Protein AF-A0A6F8ZST7-F1 (afdb_monomer_lite)

Radius of gyration: 27.96 Å; chains: 1; bounding box: 60×57×72 Å

Foldseek 3Di:
DPDPQDPVNVVVVVVVVVPDDDCPDDPPPDDDDDDDDDDDDPDPPPPVVVVVCDPVNVVVVVVVLLVVLVVVLVVLVVVLVCLQPDDQDDDDDPPPVLVVSLVVVVVVCPPPVNVPPDDDPVSVVSNVSSVVSVVSNVVSVVVCVSHVVNVVVD

Secondary structure (DSSP, 8-state):
------HHHHHHHHHHHHSS--------S---------------S-TTTTTS--HHHHHHHHHHHHHHHHHHHHHHHHHHHHHHH--S------HHHHHHHHHHHHHHHTSTTGGGS---HHHHHHHHHHHHHHHHHHHHHHH-HHHHHHHHT-

Structure (mmCIF, N/CA/C/O backbone):
data_AF-A0A6F8ZST7-F1
#
_entry.id   AF-A0A6F8ZST7-F1
#
loop_
_atom_site.group_PDB
_atom_site.id
_atom_site.type_symbol
_atom_site.label_atom_id
_atom_site.label_alt_id
_atom_site.label_comp_id
_atom_site.label_asym_id
_atom_site.label_entity_id
_atom_site.label_seq_id
_atom_site.pdbx_PDB_ins_code
_atom_site.Cartn_x
_atom_site.Cartn_y
_atom_site.Cartn_z
_atom_site.occupancy
_atom_site.B_iso_or_equiv
_atom_site.auth_seq_id
_atom_site.auth_comp_id
_atom_site.auth_asym_id
_atom_site.auth_atom_id
_atom_site.pdbx_PDB_model_num
ATOM 1 N N . MET A 1 1 ? -27.541 38.968 4.667 1.00 41.97 1 MET A N 1
ATOM 2 C CA . MET A 1 1 ? -27.266 37.843 3.751 1.00 41.97 1 MET A CA 1
ATOM 3 C C . MET A 1 1 ? -27.734 36.592 4.463 1.00 41.97 1 MET A C 1
ATOM 5 O O . MET A 1 1 ? -27.126 36.232 5.459 1.00 41.97 1 MET A O 1
ATOM 9 N N . ALA A 1 2 ? -28.878 36.036 4.065 1.00 50.31 2 ALA A N 1
ATOM 10 C CA . ALA A 1 2 ? -29.368 34.794 4.652 1.00 50.31 2 ALA A CA 1
ATOM 11 C C . ALA A 1 2 ? -28.486 33.657 4.125 1.00 50.31 2 ALA A C 1
ATOM 13 O O . ALA A 1 2 ? -28.454 33.419 2.920 1.00 50.31 2 ALA A O 1
ATOM 14 N N . SER A 1 3 ? -27.713 33.030 5.008 1.00 64.56 3 SER A N 1
ATOM 15 C CA . SER A 1 3 ? -26.984 31.799 4.713 1.00 64.56 3 SER A CA 1
ATOM 16 C C . SER A 1 3 ? -28.004 30.741 4.293 1.00 64.56 3 SER A C 1
ATOM 18 O O . SER A 1 3 ? -28.847 30.344 5.097 1.00 64.56 3 SER A O 1
ATOM 20 N N . THR A 1 4 ? -27.986 30.344 3.024 1.00 73.88 4 THR A N 1
ATOM 21 C CA . THR A 1 4 ? -28.829 29.262 2.510 1.00 73.88 4 THR A CA 1
ATOM 22 C C . THR A 1 4 ? -28.370 27.965 3.166 1.00 73.88 4 THR A C 1
ATOM 24 O O . THR A 1 4 ? -27.303 27.457 2.832 1.00 73.88 4 THR A O 1
ATOM 27 N N . VAL A 1 5 ? -29.135 27.479 4.140 1.00 80.75 5 VAL A N 1
ATOM 28 C CA . VAL A 1 5 ? -28.888 26.188 4.792 1.00 80.75 5 VAL A CA 1
ATOM 29 C C . VAL A 1 5 ? -29.143 25.084 3.767 1.00 80.75 5 VAL A C 1
ATOM 31 O O . VAL A 1 5 ? -30.162 25.120 3.072 1.00 80.75 5 VAL A O 1
ATOM 34 N N . THR A 1 6 ? -28.201 24.150 3.630 1.00 91.12 6 THR A N 1
ATOM 35 C CA . THR A 1 6 ? -28.343 23.013 2.712 1.00 91.12 6 THR A CA 1
ATOM 36 C C . THR A 1 6 ? -29.306 21.975 3.291 1.00 91.12 6 THR A C 1
ATOM 38 O O . THR A 1 6 ? -29.553 21.944 4.498 1.00 91.12 6 THR A O 1
ATOM 41 N N . LEU A 1 7 ? -29.897 21.137 2.435 1.00 91.38 7 LEU A N 1
ATOM 42 C CA . LEU A 1 7 ? -30.791 20.074 2.899 1.00 91.38 7 LEU A CA 1
ATOM 43 C C . LEU A 1 7 ? -30.024 19.055 3.757 1.00 91.38 7 LEU A C 1
ATOM 45 O O . LEU A 1 7 ? -30.550 18.617 4.776 1.00 91.38 7 LEU A O 1
ATOM 49 N N . GLU A 1 8 ? -28.778 18.740 3.394 1.00 91.38 8 GLU A N 1
ATOM 50 C CA . GLU A 1 8 ? -27.886 17.895 4.191 1.00 91.38 8 GLU A CA 1
ATOM 51 C C . GLU A 1 8 ? -27.622 18.469 5.589 1.00 91.38 8 GLU A C 1
ATOM 53 O O . GLU A 1 8 ? -27.700 17.728 6.566 1.00 91.38 8 GLU A O 1
ATOM 58 N N . ASP A 1 9 ? -27.379 19.779 5.715 1.00 91.69 9 ASP A N 1
ATOM 59 C CA . ASP A 1 9 ? -27.186 20.412 7.030 1.00 91.69 9 ASP A CA 1
ATOM 60 C C . ASP A 1 9 ? -28.455 20.327 7.888 1.00 91.69 9 ASP A C 1
ATOM 62 O O . ASP A 1 9 ? -28.394 20.101 9.097 1.00 91.69 9 ASP A O 1
ATOM 66 N N . ALA A 1 10 ? -29.625 20.508 7.268 1.00 92.12 10 ALA A N 1
ATOM 67 C CA . ALA A 1 10 ? -30.903 20.423 7.965 1.00 92.12 10 ALA A CA 1
ATOM 68 C C . ALA A 1 10 ? -31.203 18.997 8.454 1.00 92.12 10 ALA A C 1
ATOM 70 O O . ALA A 1 10 ? -31.707 18.842 9.564 1.00 92.12 10 ALA A O 1
ATOM 71 N N . LEU A 1 11 ? -30.876 17.978 7.654 1.00 92.69 11 LEU A N 1
ATOM 72 C CA . LEU A 1 11 ? -31.026 16.568 8.023 1.00 92.69 11 LEU A CA 1
ATOM 73 C C . LEU A 1 11 ? -30.027 16.160 9.113 1.00 92.69 11 LEU A C 1
ATOM 75 O O . LEU A 1 11 ? -30.441 15.589 10.114 1.00 92.69 11 LEU A O 1
ATOM 79 N N . SER A 1 12 ? -28.760 16.569 8.992 1.00 91.31 12 SER A N 1
ATOM 80 C CA . SER A 1 12 ? -27.724 16.330 10.008 1.00 91.31 12 SER A CA 1
ATOM 81 C C . SER A 1 12 ? -28.145 16.856 11.384 1.00 91.31 12 SER A C 1
ATOM 83 O O . SER A 1 12 ? -28.045 16.158 12.388 1.00 91.31 12 SER A O 1
ATOM 85 N N . ASN A 1 13 ? -28.726 18.060 11.440 1.00 89.62 13 ASN A N 1
ATOM 86 C CA . ASN A 1 13 ? -29.233 18.620 12.694 1.00 89.62 13 ASN A CA 1
ATOM 87 C C . ASN A 1 13 ? -30.362 17.787 13.330 1.00 89.62 13 ASN A C 1
ATOM 89 O O . ASN A 1 13 ? -30.510 17.820 14.550 1.00 89.62 13 ASN A O 1
ATOM 93 N N . VAL A 1 14 ? -31.175 17.090 12.530 1.00 92.06 14 VAL A N 1
ATOM 94 C CA . VAL A 1 14 ? -32.232 16.194 13.030 1.00 92.06 14 VAL A CA 1
ATOM 95 C C . VAL A 1 14 ? -31.625 14.885 13.531 1.00 92.06 14 VAL A C 1
ATOM 97 O O . VAL A 1 14 ? -31.994 14.444 14.617 1.00 92.06 14 VAL A O 1
ATOM 100 N N . ASP A 1 15 ? -30.647 14.330 12.815 1.00 91.12 15 ASP A N 1
ATOM 101 C CA . ASP A 1 15 ? -29.929 13.115 13.221 1.00 91.12 15 ASP A CA 1
ATOM 102 C C . ASP A 1 15 ? -29.212 13.311 14.574 1.00 91.12 15 ASP A C 1
ATOM 104 O O . ASP A 1 15 ? -29.258 12.444 15.447 1.00 91.12 15 ASP A O 1
ATOM 108 N N . LEU A 1 16 ? -28.648 14.503 14.819 1.00 88.94 16 LEU A N 1
ATOM 109 C CA . LEU A 1 16 ? -28.046 14.860 16.113 1.00 88.94 16 LEU A CA 1
ATOM 110 C C . LEU A 1 16 ? -29.027 14.765 17.296 1.00 88.94 16 LEU A C 1
ATOM 112 O O . LEU A 1 16 ? -28.602 14.534 18.429 1.00 88.94 16 LEU A O 1
ATOM 116 N N . LEU A 1 17 ? -30.323 14.996 17.064 1.00 86.75 17 LEU A N 1
ATOM 117 C CA . LEU A 1 17 ? -31.341 14.909 18.114 1.00 86.75 17 LEU A CA 1
ATOM 118 C C . LEU A 1 17 ? -31.727 13.457 18.415 1.00 86.75 17 LEU A C 1
ATOM 120 O O . LEU A 1 17 ? -32.126 13.170 19.541 1.00 86.75 17 LEU A O 1
ATOM 124 N N . GLU A 1 18 ? -31.600 12.554 17.441 1.00 86.31 18 GLU A N 1
ATOM 125 C CA . GLU A 1 18 ? -31.846 11.118 17.615 1.00 86.31 18 GLU A CA 1
ATOM 126 C C . GLU A 1 18 ? -30.719 10.437 18.407 1.00 86.31 18 GLU A C 1
ATOM 128 O O . GLU A 1 18 ? -30.981 9.566 19.236 1.00 86.31 18 GLU A O 1
ATOM 133 N N . GLU A 1 19 ? -29.470 10.875 18.226 1.00 84.75 19 GLU A N 1
ATOM 134 C CA . GLU A 1 19 ? -28.310 10.359 18.970 1.00 84.75 19 GLU A CA 1
ATOM 135 C C . GLU A 1 19 ? -28.219 10.870 20.417 1.00 84.75 19 GLU A C 1
ATOM 137 O O . GLU A 1 19 ? -27.362 10.425 21.188 1.00 84.75 19 GLU A O 1
ATOM 142 N N . LEU A 1 20 ? -29.076 11.819 20.804 1.00 82.88 20 LEU A N 1
ATOM 143 C CA . LEU A 1 20 ? -28.993 12.481 22.097 1.00 82.88 20 LEU A CA 1
ATOM 144 C C . LEU A 1 20 ? -29.448 11.510 23.203 1.00 82.88 20 LEU A C 1
ATOM 146 O O . LEU A 1 20 ? -30.621 11.131 23.241 1.00 82.88 20 LEU A O 1
ATOM 150 N N . PRO A 1 21 ? -28.554 11.090 24.121 1.00 76.94 21 PRO A N 1
ATOM 151 C CA . PRO A 1 21 ? -28.914 10.127 25.149 1.00 76.94 21 PRO A CA 1
ATOM 152 C C . PRO A 1 21 ? -29.923 10.768 26.102 1.00 76.94 21 PRO A C 1
ATOM 154 O O . PRO A 1 21 ? -29.584 11.664 26.880 1.00 76.94 21 PRO A O 1
ATOM 157 N N . LEU A 1 22 ? -31.174 10.315 26.039 1.00 77.56 22 LEU A N 1
ATOM 158 C CA . LEU A 1 22 ? -32.196 10.721 26.992 1.00 77.56 22 LEU A CA 1
ATOM 159 C C . LEU A 1 22 ? -31.854 10.114 28.366 1.00 77.56 22 LEU A C 1
ATOM 161 O O . LEU A 1 22 ? -31.511 8.929 28.449 1.00 77.56 22 LEU A O 1
ATOM 165 N N . PRO A 1 23 ? -31.895 10.896 29.458 1.00 68.50 23 PRO A N 1
ATOM 166 C CA . PRO A 1 23 ? -31.646 10.399 30.806 1.00 68.50 23 PRO A CA 1
ATOM 167 C C . PRO A 1 23 ? -32.853 9.587 31.301 1.00 68.50 23 PRO A C 1
ATOM 169 O O . PRO A 1 23 ? -33.555 9.999 32.220 1.00 68.50 23 PRO A O 1
ATOM 172 N N . ASP A 1 24 ? -33.116 8.436 30.684 1.00 66.25 24 ASP A N 1
ATOM 173 C CA . ASP A 1 24 ? -34.391 7.744 30.887 1.00 66.25 24 ASP A CA 1
ATOM 174 C C . ASP A 1 24 ? -34.418 6.822 32.101 1.00 66.25 24 ASP A C 1
ATOM 176 O O . ASP A 1 24 ? -35.504 6.461 32.547 1.00 66.25 24 ASP A O 1
ATOM 180 N N . GLN A 1 25 ? -33.282 6.486 32.718 1.00 62.03 25 GLN A N 1
ATOM 181 C CA . GLN A 1 25 ? -33.271 5.792 34.008 1.00 62.03 25 GLN A CA 1
ATOM 182 C C . GLN A 1 25 ? -32.055 6.210 34.830 1.00 62.03 25 GLN A C 1
ATOM 184 O O . GLN A 1 25 ? -30.914 5.893 34.502 1.00 62.03 25 GLN A O 1
ATOM 189 N N . GLN A 1 26 ? -32.309 6.914 35.931 1.00 61.03 26 GLN A N 1
ATOM 190 C CA . GLN A 1 26 ? -31.327 7.110 36.989 1.00 61.03 26 GLN A CA 1
ATOM 191 C C . GLN A 1 26 ? -30.887 5.717 37.474 1.00 61.03 26 GLN A C 1
ATOM 193 O O . GLN A 1 26 ? -31.745 4.954 37.925 1.00 61.03 26 GLN A O 1
ATOM 198 N N . PRO A 1 27 ? -29.603 5.331 37.346 1.00 58.81 27 PRO A N 1
ATOM 199 C CA . PRO A 1 27 ? -29.179 4.000 37.746 1.00 58.81 27 PRO A CA 1
ATOM 200 C C . PRO A 1 27 ? -29.441 3.843 39.244 1.00 58.81 27 PRO A C 1
ATOM 202 O O . PRO A 1 27 ? -28.987 4.664 40.043 1.00 58.81 27 PRO A O 1
ATOM 205 N N . CYS A 1 28 ? -30.188 2.807 39.634 1.00 61.97 28 CYS A N 1
ATOM 206 C CA . CYS A 1 28 ? -30.236 2.385 41.028 1.00 61.97 28 CYS A CA 1
ATOM 207 C C . CYS A 1 28 ? -28.789 2.122 41.465 1.00 61.97 28 CYS A C 1
ATOM 209 O O . CYS A 1 28 ? -28.144 1.196 40.982 1.00 61.97 28 CYS A O 1
ATOM 211 N N . ILE A 1 29 ? -28.273 2.975 42.350 1.00 65.25 29 ILE A N 1
ATOM 212 C CA . ILE A 1 29 ? -26.869 2.998 42.798 1.00 65.25 29 ILE A CA 1
ATOM 213 C C . ILE A 1 29 ? -26.552 1.773 43.688 1.00 65.25 29 ILE A C 1
ATOM 215 O O . ILE A 1 29 ? -25.422 1.575 44.123 1.00 65.25 29 ILE A O 1
ATOM 219 N N . GLU A 1 30 ? -27.542 0.917 43.940 1.00 62.06 30 GLU A N 1
ATOM 220 C CA . GLU A 1 30 ? -27.420 -0.289 44.746 1.00 62.06 30 GLU A CA 1
ATOM 221 C C . GLU A 1 30 ? -27.436 -1.535 43.845 1.00 62.06 30 GLU A C 1
ATOM 223 O O . GLU A 1 30 ? -28.496 -1.931 43.352 1.00 62.06 30 GLU A O 1
ATOM 228 N N . PRO A 1 31 ? -26.280 -2.180 43.601 1.00 65.88 31 PRO A N 1
ATOM 229 C CA . PRO A 1 31 ? -26.267 -3.508 43.005 1.00 65.88 31 PRO A CA 1
ATOM 230 C C . PRO A 1 31 ? -26.870 -4.530 43.981 1.00 65.88 31 PRO A C 1
ATOM 232 O O . PRO A 1 31 ? -26.663 -4.439 45.194 1.00 65.88 31 PRO A O 1
ATOM 235 N N . LEU A 1 32 ? -27.570 -5.548 43.459 1.00 66.56 32 LEU A N 1
ATOM 236 C CA . LEU A 1 32 ? -27.924 -6.716 44.271 1.00 66.56 32 LEU A CA 1
ATOM 237 C C . LEU A 1 32 ? -26.637 -7.334 44.851 1.00 66.56 32 LEU A C 1
ATOM 239 O O . LEU A 1 32 ? -25.646 -7.451 44.121 1.00 66.56 32 LEU A O 1
ATOM 243 N N . PRO A 1 33 ? -26.632 -7.767 46.125 1.00 65.75 33 PRO A N 1
ATOM 244 C CA . PRO A 1 33 ? -25.471 -8.413 46.722 1.00 65.75 33 PRO A CA 1
ATOM 245 C C . PRO A 1 33 ? -25.130 -9.687 45.940 1.00 65.75 33 PRO A C 1
ATOM 247 O O . PRO A 1 33 ? -25.823 -10.698 46.032 1.00 65.75 33 PRO A O 1
ATOM 250 N N . SER A 1 34 ? -24.057 -9.623 45.152 1.00 73.00 34 SER A N 1
ATOM 251 C CA . SER A 1 34 ? -23.517 -10.753 44.402 1.00 73.00 34 SER A CA 1
ATOM 252 C C . SER A 1 34 ? -22.262 -11.266 45.093 1.00 73.00 34 SER A C 1
ATOM 254 O O . SER A 1 34 ? -21.356 -10.502 45.422 1.00 73.00 34 SER A O 1
ATOM 256 N N . SER A 1 35 ? -22.198 -12.579 45.295 1.00 78.31 35 SER A N 1
ATOM 257 C CA . SER A 1 35 ? -20.983 -13.258 45.738 1.00 78.31 35 SER A CA 1
ATOM 258 C C . SER A 1 35 ? -19.906 -13.113 44.659 1.00 78.31 35 SER A C 1
ATOM 260 O O . SER A 1 35 ? -20.118 -13.494 43.508 1.00 78.31 35 SER A O 1
ATOM 262 N N . LEU A 1 36 ? -18.760 -12.529 45.016 1.00 73.00 36 LEU A N 1
ATOM 263 C CA . LEU A 1 36 ? -17.619 -12.372 44.119 1.00 73.00 36 LEU A CA 1
ATOM 264 C C . LEU A 1 36 ? -16.683 -13.567 44.331 1.00 73.00 36 LEU A C 1
ATOM 266 O O . LEU A 1 36 ? -15.914 -13.615 45.291 1.00 73.00 36 LEU A O 1
ATOM 270 N N . MET A 1 37 ? -16.795 -14.570 43.461 1.00 78.12 37 MET A N 1
ATOM 271 C CA . MET A 1 37 ? -15.908 -15.733 43.469 1.00 78.12 37 MET A CA 1
ATOM 272 C C . MET A 1 37 ? -14.571 -15.333 42.839 1.00 78.12 37 MET A C 1
ATOM 274 O O . MET A 1 37 ? -14.465 -15.182 41.625 1.00 78.12 37 MET A O 1
ATOM 278 N N . TYR A 1 38 ? -13.545 -15.135 43.667 1.00 71.25 38 TYR A N 1
ATOM 279 C CA . TYR A 1 38 ? -12.184 -14.894 43.193 1.00 71.25 38 TYR A CA 1
ATOM 280 C C . TYR A 1 38 ? -11.509 -16.227 42.861 1.00 71.25 38 TYR A C 1
ATOM 282 O O . TYR A 1 38 ? -11.189 -17.006 43.760 1.00 71.25 38 TYR A O 1
ATOM 290 N N . GLN A 1 39 ? -11.275 -16.481 41.573 1.00 76.50 39 GLN A N 1
ATOM 291 C CA . GLN A 1 39 ? -10.461 -17.605 41.122 1.00 76.50 39 GLN A CA 1
ATOM 292 C C . GLN A 1 39 ? -9.181 -17.069 40.463 1.00 76.50 39 GLN A C 1
ATOM 294 O O . GLN A 1 39 ? -9.251 -16.504 39.371 1.00 76.50 39 GLN A O 1
ATOM 299 N N . PRO A 1 40 ? -8.008 -17.210 41.105 1.00 63.78 40 PRO A N 1
ATOM 300 C CA . PRO A 1 40 ? -6.752 -16.771 40.515 1.00 63.78 40 PRO A CA 1
ATOM 301 C C . PRO A 1 40 ? -6.369 -17.695 39.352 1.00 63.78 40 PRO A C 1
ATOM 303 O O . PRO A 1 40 ? -6.189 -18.900 39.532 1.00 63.78 40 PRO A O 1
ATOM 306 N N . ASN A 1 41 ? -6.239 -17.123 38.155 1.00 64.38 41 ASN A N 1
ATOM 307 C CA . ASN A 1 41 ? -5.658 -17.792 36.997 1.00 64.38 41 ASN A CA 1
ATOM 308 C C . ASN A 1 41 ? -4.160 -17.451 36.937 1.00 64.38 41 ASN A C 1
ATOM 310 O O . ASN A 1 41 ? -3.797 -16.300 36.716 1.00 64.38 41 ASN A O 1
ATOM 314 N N . PHE A 1 42 ? -3.295 -18.443 37.157 1.00 65.06 42 PHE A N 1
ATOM 315 C CA . PHE A 1 42 ? -1.832 -18.290 37.105 1.00 65.06 42 PHE A CA 1
ATOM 316 C C . PHE A 1 42 ? -1.242 -18.632 35.730 1.00 65.06 42 PHE A C 1
ATOM 318 O O . PHE A 1 42 ? -0.032 -18.819 35.601 1.00 65.06 42 PHE A O 1
ATOM 325 N N . ASN A 1 43 ? -2.083 -18.767 34.705 1.00 58.62 43 ASN A N 1
ATOM 326 C CA . ASN A 1 43 ? -1.626 -19.064 33.361 1.00 58.62 43 ASN A CA 1
ATOM 327 C C . ASN A 1 43 ? -0.857 -17.861 32.786 1.00 58.62 43 ASN A C 1
ATOM 329 O O . ASN A 1 43 ? -1.405 -16.778 32.610 1.00 58.62 43 ASN A O 1
ATOM 333 N N . THR A 1 44 ? 0.426 -18.058 32.494 1.00 59.22 44 THR A N 1
ATOM 334 C CA . THR A 1 44 ? 1.332 -17.052 31.919 1.00 59.22 44 THR A CA 1
ATOM 335 C C . THR A 1 44 ? 1.354 -17.090 30.391 1.00 59.22 44 THR A C 1
ATOM 337 O O . THR A 1 44 ? 2.304 -16.615 29.773 1.00 59.22 44 THR A O 1
ATOM 340 N N . ASN A 1 45 ? 0.331 -17.659 29.746 1.00 63.44 45 ASN A N 1
ATOM 341 C CA . ASN A 1 45 ? 0.284 -17.771 28.288 1.00 63.44 45 ASN A CA 1
ATOM 342 C C . ASN A 1 45 ? -0.038 -16.456 27.553 1.00 63.44 45 ASN A C 1
ATOM 344 O O . ASN A 1 45 ? -0.052 -16.467 26.323 1.00 63.44 45 ASN A O 1
ATOM 348 N N . PHE A 1 46 ? -0.251 -15.343 28.271 1.00 53.94 46 PHE A N 1
ATOM 349 C CA . PHE A 1 46 ? -0.513 -14.015 27.698 1.00 53.94 46 PHE A CA 1
ATOM 350 C C . PHE A 1 46 ? -1.602 -14.039 26.604 1.00 53.94 46 PHE A C 1
ATOM 352 O O . PHE A 1 46 ? -1.475 -13.378 25.569 1.00 53.94 46 PHE A O 1
ATOM 359 N N . GLU A 1 47 ? -2.680 -14.808 26.802 1.00 59.47 47 GLU A N 1
ATOM 360 C CA . GLU A 1 47 ? -3.842 -14.819 25.893 1.00 59.47 47 GLU A CA 1
ATOM 361 C C . GLU A 1 47 ? -4.455 -13.419 25.698 1.00 59.47 47 GLU A C 1
ATOM 363 O O . GLU A 1 47 ? -5.015 -13.112 24.645 1.00 59.47 47 GLU A O 1
ATOM 368 N N . ASP A 1 48 ? -4.270 -12.532 26.674 1.00 54.34 48 ASP A N 1
ATOM 369 C CA . ASP A 1 48 ? -4.705 -11.140 26.687 1.00 54.34 48 ASP A CA 1
ATOM 370 C C . ASP A 1 48 ? -3.652 -10.149 26.160 1.00 54.34 48 ASP A C 1
ATOM 372 O O . ASP A 1 48 ? -3.860 -8.938 26.251 1.00 54.34 48 ASP A O 1
ATOM 376 N N . ARG A 1 49 ? -2.550 -10.601 25.534 1.00 60.50 49 ARG A N 1
ATOM 377 C CA . ARG A 1 49 ? -1.521 -9.688 24.983 1.00 60.50 49 ARG A CA 1
ATOM 378 C C . ARG A 1 49 ? -2.110 -8.614 24.065 1.00 60.50 49 ARG A C 1
ATOM 380 O O . ARG A 1 49 ? -1.594 -7.504 23.992 1.00 60.50 49 ARG A O 1
ATOM 387 N N . ASN A 1 50 ? -3.198 -8.947 23.367 1.00 53.34 50 ASN A N 1
ATOM 388 C CA . ASN A 1 50 ? -3.891 -8.037 22.461 1.00 53.34 50 ASN A CA 1
ATOM 389 C C . ASN A 1 50 ? -4.650 -6.924 23.214 1.00 53.34 50 ASN A C 1
ATOM 391 O O . ASN A 1 50 ? -4.835 -5.849 22.649 1.00 53.34 50 ASN A O 1
ATOM 395 N N . ALA A 1 51 ? -5.034 -7.137 24.480 1.00 53.94 51 ALA A N 1
ATOM 396 C CA . ALA A 1 51 ? -5.614 -6.111 25.350 1.00 53.94 51 ALA A CA 1
ATOM 397 C C . ALA A 1 51 ? -4.561 -5.104 25.853 1.00 53.94 51 ALA A C 1
ATOM 399 O O . ALA A 1 51 ? -4.892 -3.947 26.102 1.00 53.94 51 ALA A O 1
ATOM 400 N N . PHE A 1 52 ? -3.284 -5.505 25.927 1.00 51.09 52 PHE A N 1
ATOM 401 C CA . PHE A 1 52 ? -2.171 -4.628 26.319 1.00 51.09 52 PHE A CA 1
ATOM 402 C C . PHE A 1 52 ? -1.573 -3.807 25.168 1.00 51.09 52 PHE A C 1
ATOM 404 O O . PHE A 1 52 ? -0.717 -2.950 25.405 1.00 51.09 52 PHE A O 1
ATOM 411 N N . VAL A 1 53 ? -2.028 -4.011 23.925 1.00 52.91 53 VAL A N 1
ATOM 412 C CA . VAL A 1 53 ? -1.654 -3.158 22.787 1.00 52.91 53 VAL A CA 1
ATOM 413 C C . VAL A 1 53 ? -2.354 -1.809 22.940 1.00 52.91 53 VAL A C 1
ATOM 415 O O . VAL A 1 53 ? -3.424 -1.560 22.373 1.00 52.91 53 VAL A O 1
ATOM 418 N N . THR A 1 54 ? -1.732 -0.929 23.725 1.00 59.97 54 THR A N 1
ATOM 419 C CA . THR A 1 54 ? -2.097 0.486 23.812 1.00 59.97 54 THR A CA 1
ATOM 420 C C . THR A 1 54 ? -2.133 1.077 22.401 1.00 59.97 54 THR A C 1
ATOM 422 O O . THR A 1 54 ? -1.327 0.709 21.543 1.00 59.97 54 THR A O 1
ATOM 425 N N . GLY A 1 55 ? -3.075 1.988 22.129 1.00 60.72 55 GLY A N 1
ATOM 426 C CA . GLY A 1 55 ? -3.246 2.569 20.788 1.00 60.72 55 GLY A CA 1
ATOM 427 C C . GLY A 1 55 ? -1.940 3.117 20.197 1.00 60.72 55 GLY A C 1
ATOM 428 O O . GLY A 1 55 ? -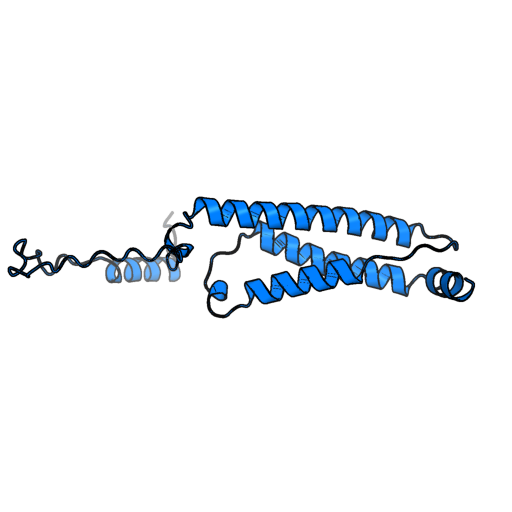1.699 2.976 19.004 1.00 60.72 55 GLY A O 1
ATOM 429 N N . ILE A 1 56 ? -1.044 3.626 21.049 1.00 62.81 56 ILE A N 1
ATOM 430 C CA . ILE A 1 56 ? 0.283 4.141 20.685 1.00 62.81 56 ILE A CA 1
ATOM 431 C C . ILE A 1 56 ? 1.187 3.048 20.084 1.00 62.81 56 ILE A C 1
ATOM 433 O O . ILE A 1 56 ? 1.845 3.297 19.077 1.00 62.81 56 ILE A O 1
ATOM 437 N N . ALA A 1 57 ? 1.186 1.828 20.631 1.00 66.06 57 ALA A N 1
ATOM 438 C CA . ALA A 1 57 ? 2.000 0.724 20.113 1.00 66.06 57 ALA A CA 1
ATOM 439 C C . ALA A 1 57 ? 1.593 0.323 18.683 1.00 66.06 57 ALA A C 1
ATOM 441 O O . ALA A 1 57 ? 2.451 0.061 17.841 1.00 66.06 57 ALA A O 1
ATOM 442 N N . ARG A 1 58 ? 0.287 0.361 18.383 1.00 67.44 58 ARG A N 1
ATOM 443 C CA . ARG A 1 58 ? -0.257 0.086 17.043 1.00 67.44 58 ARG A CA 1
ATOM 444 C C . ARG A 1 58 ? 0.203 1.115 16.004 1.00 67.44 58 ARG A C 1
ATOM 446 O O . ARG A 1 58 ? 0.562 0.738 14.891 1.00 67.44 58 ARG A O 1
ATOM 453 N N . TYR A 1 59 ? 0.227 2.399 16.364 1.00 67.81 59 TYR A N 1
ATOM 454 C CA . TYR A 1 59 ? 0.692 3.460 15.463 1.00 67.81 59 TYR A CA 1
ATOM 455 C C . TYR A 1 59 ? 2.206 3.432 15.250 1.00 67.81 59 TYR A C 1
ATOM 457 O O . TYR A 1 59 ? 2.663 3.692 14.140 1.00 67.81 59 TYR A O 1
ATOM 465 N N . ILE A 1 60 ? 2.982 3.068 16.276 1.00 72.88 60 ILE A N 1
ATOM 466 C CA . ILE A 1 60 ? 4.435 2.895 16.150 1.00 72.88 60 ILE A CA 1
ATOM 467 C C . ILE A 1 60 ? 4.754 1.760 15.171 1.00 72.88 60 ILE A C 1
ATOM 469 O O . ILE A 1 60 ? 5.575 1.947 14.278 1.00 72.88 60 ILE A O 1
ATOM 473 N N . GLU A 1 61 ? 4.076 0.614 15.281 1.00 74.75 61 GLU A N 1
ATOM 474 C CA . GLU A 1 61 ? 4.262 -0.506 14.349 1.00 74.75 61 GLU A CA 1
ATOM 475 C C . GLU A 1 61 ? 3.839 -0.141 12.913 1.00 74.75 61 GLU A C 1
ATOM 477 O O . GLU A 1 61 ? 4.522 -0.478 11.949 1.00 74.75 61 GLU A O 1
ATOM 482 N N . GLN A 1 62 ? 2.747 0.611 12.738 1.00 72.00 62 GLN A N 1
ATOM 483 C CA . GLN A 1 62 ? 2.375 1.116 11.412 1.00 72.00 62 GLN A CA 1
ATOM 484 C C . GLN A 1 62 ? 3.421 2.083 10.843 1.00 72.00 62 GLN A C 1
ATOM 486 O O . GLN A 1 62 ? 3.732 2.010 9.655 1.00 72.00 62 GLN A O 1
ATOM 491 N N . ALA A 1 63 ? 3.983 2.966 11.669 1.00 71.38 63 ALA A N 1
ATOM 492 C CA . ALA A 1 63 ? 4.998 3.924 11.246 1.00 71.38 63 ALA A CA 1
ATOM 493 C C . ALA A 1 63 ? 6.316 3.239 10.849 1.00 71.38 63 ALA A C 1
ATOM 495 O O . ALA A 1 63 ? 6.931 3.633 9.858 1.00 71.38 63 ALA A O 1
ATOM 496 N N . THR A 1 64 ? 6.738 2.185 11.558 1.00 77.62 64 THR A N 1
ATOM 497 C CA . THR A 1 64 ? 7.939 1.419 11.185 1.00 77.62 64 THR A CA 1
ATOM 498 C C . THR A 1 64 ? 7.748 0.677 9.863 1.00 77.62 64 THR A C 1
ATOM 500 O O . THR A 1 64 ? 8.632 0.718 9.004 1.00 77.62 64 THR A O 1
ATOM 503 N N . VAL A 1 65 ? 6.576 0.067 9.644 1.00 78.38 65 VAL A N 1
ATOM 504 C CA . VAL A 1 65 ? 6.229 -0.554 8.355 1.00 78.38 65 VAL A CA 1
ATOM 505 C C . VAL A 1 65 ? 6.187 0.495 7.241 1.00 78.38 65 VAL A C 1
ATOM 507 O O . VAL A 1 65 ? 6.746 0.265 6.168 1.00 78.38 65 VAL A O 1
ATOM 510 N N . HIS A 1 66 ? 5.584 1.662 7.491 1.00 73.69 66 HIS A N 1
ATOM 511 C CA . HIS A 1 66 ? 5.518 2.759 6.522 1.00 73.69 66 HIS A CA 1
ATOM 512 C C . HIS A 1 66 ? 6.906 3.284 6.142 1.00 73.69 66 HIS A C 1
ATOM 514 O O . HIS A 1 66 ? 7.184 3.448 4.956 1.00 73.69 66 HIS A O 1
ATOM 520 N N . SER A 1 67 ? 7.798 3.469 7.119 1.00 77.88 67 SER A N 1
ATOM 521 C CA . SER A 1 67 ? 9.190 3.869 6.879 1.00 77.88 67 SER A CA 1
ATOM 522 C C . SER A 1 67 ? 9.906 2.875 5.968 1.00 77.88 67 SER A C 1
ATOM 524 O O . SER A 1 67 ? 10.459 3.259 4.942 1.00 77.88 67 SER A O 1
ATOM 526 N N . SER A 1 68 ? 9.815 1.580 6.280 1.00 83.12 68 SER A N 1
ATOM 527 C CA . SER A 1 68 ? 10.470 0.546 5.477 1.00 83.12 68 SER A CA 1
ATOM 528 C C . SER A 1 68 ? 9.866 0.395 4.073 1.00 83.12 68 SER A C 1
ATOM 530 O O . SER A 1 68 ? 10.548 -0.012 3.134 1.00 83.12 68 SER A O 1
ATOM 532 N N . MET A 1 69 ? 8.585 0.729 3.890 1.00 79.19 69 MET A N 1
ATOM 533 C CA . MET A 1 69 ? 7.974 0.808 2.561 1.00 79.19 69 MET A CA 1
ATOM 534 C C . MET A 1 69 ? 8.498 1.989 1.744 1.00 79.19 69 MET A C 1
ATOM 536 O O . MET A 1 69 ? 8.679 1.847 0.538 1.00 79.19 69 MET A O 1
ATOM 540 N N . ASN A 1 70 ? 8.763 3.132 2.377 1.00 76.75 70 ASN A N 1
ATOM 541 C CA . ASN A 1 70 ? 9.344 4.279 1.681 1.00 76.75 70 ASN A CA 1
ATOM 542 C C . ASN A 1 70 ? 10.784 3.994 1.227 1.00 76.75 70 ASN A C 1
ATOM 544 O O . ASN A 1 70 ? 11.128 4.346 0.107 1.00 76.75 70 ASN A O 1
ATOM 548 N N . GLU A 1 71 ? 11.586 3.281 2.022 1.00 85.25 71 GLU A N 1
ATOM 549 C CA . GLU A 1 71 ? 12.932 2.841 1.608 1.00 85.25 71 GLU A CA 1
ATOM 550 C C . GLU A 1 71 ? 12.900 2.005 0.315 1.00 85.25 71 GLU A C 1
ATOM 552 O O . GLU A 1 71 ? 13.701 2.221 -0.589 1.00 85.25 71 GLU A O 1
ATOM 557 N N . MET A 1 72 ? 11.924 1.100 0.176 1.00 83.62 72 MET A N 1
ATOM 558 C CA . MET A 1 72 ? 11.746 0.322 -1.058 1.00 83.62 72 MET A CA 1
ATOM 559 C C . MET A 1 72 ? 11.308 1.171 -2.259 1.00 83.62 72 MET A C 1
ATOM 561 O O . MET A 1 72 ? 11.605 0.800 -3.393 1.00 83.62 72 MET A O 1
ATOM 565 N N . LEU A 1 73 ? 10.595 2.282 -2.042 1.00 81.69 73 LEU A N 1
ATOM 566 C CA . LEU A 1 73 ? 10.260 3.209 -3.129 1.00 81.69 73 LEU A CA 1
ATOM 567 C C . LEU A 1 73 ? 11.508 3.934 -3.639 1.00 81.69 73 LEU A C 1
ATOM 569 O O . LEU A 1 73 ? 11.653 4.088 -4.850 1.00 81.69 73 LEU A O 1
ATOM 573 N N . GLU A 1 74 ? 12.406 4.336 -2.738 1.00 83.56 74 GLU A N 1
ATOM 574 C CA . GLU A 1 74 ? 13.693 4.935 -3.111 1.00 83.56 74 GLU A CA 1
ATOM 575 C C . GLU A 1 74 ? 14.554 3.932 -3.895 1.00 83.56 74 GLU A C 1
ATOM 577 O O . GLU A 1 74 ? 15.027 4.245 -4.987 1.00 83.56 74 GLU A O 1
ATOM 582 N N . GLU A 1 75 ? 14.661 2.683 -3.424 1.00 84.81 75 GLU A N 1
ATOM 583 C CA . GLU A 1 75 ? 15.376 1.623 -4.153 1.00 84.81 75 GLU A CA 1
ATOM 584 C C . GLU A 1 75 ? 14.745 1.364 -5.538 1.00 84.81 75 GLU A C 1
ATOM 586 O O . GLU A 1 75 ? 15.434 1.243 -6.553 1.00 84.81 75 GLU A O 1
ATOM 591 N N . GLY A 1 76 ? 13.411 1.345 -5.615 1.00 83.19 76 GLY A N 1
ATOM 592 C CA . GLY A 1 76 ? 12.673 1.239 -6.874 1.00 83.19 76 GLY A CA 1
ATOM 593 C C . GLY A 1 76 ? 12.987 2.371 -7.853 1.00 83.19 76 GLY A C 1
ATOM 594 O O . GLY A 1 76 ? 13.105 2.130 -9.058 1.00 83.19 76 GLY A O 1
ATOM 595 N N . GLN A 1 77 ? 13.172 3.590 -7.346 1.00 81.56 77 GLN A N 1
ATOM 596 C CA . GLN A 1 77 ? 13.552 4.745 -8.151 1.00 81.56 77 GLN A CA 1
ATOM 597 C C . GLN A 1 77 ? 14.981 4.616 -8.692 1.00 81.56 77 GLN A C 1
ATOM 599 O O . GLN A 1 77 ? 15.215 4.926 -9.863 1.00 81.56 77 GLN A O 1
ATOM 604 N N . GLU A 1 78 ? 15.927 4.103 -7.903 1.00 83.19 78 GLU A N 1
ATOM 605 C CA . GLU A 1 78 ? 17.279 3.800 -8.386 1.00 83.19 78 GLU A CA 1
ATOM 606 C C . GLU A 1 78 ? 17.247 2.789 -9.541 1.00 83.19 78 GLU A C 1
ATOM 608 O O . GLU A 1 78 ? 17.898 2.998 -10.570 1.00 83.19 78 GLU A O 1
ATOM 613 N N . TYR A 1 79 ? 16.426 1.737 -9.438 1.00 80.56 79 TYR A N 1
ATOM 614 C CA . TYR A 1 79 ? 16.247 0.780 -10.534 1.00 80.56 79 TYR A CA 1
ATOM 615 C C . TYR A 1 79 ? 15.560 1.389 -11.754 1.00 80.56 79 TYR A C 1
ATOM 617 O O . TYR A 1 79 ? 15.917 1.046 -12.883 1.00 80.56 79 TYR A O 1
ATOM 625 N N . ALA A 1 80 ? 14.610 2.305 -11.566 1.00 79.06 80 ALA A N 1
ATOM 626 C CA . ALA A 1 80 ? 13.993 3.030 -12.671 1.00 79.06 80 ALA A CA 1
ATOM 627 C C . ALA A 1 80 ? 15.031 3.885 -13.417 1.00 79.06 80 ALA A C 1
ATOM 629 O O . ALA A 1 80 ? 15.109 3.834 -14.646 1.00 79.06 80 ALA A O 1
ATOM 630 N N . VAL A 1 81 ? 15.897 4.599 -12.689 1.00 84.12 81 VAL A N 1
ATOM 631 C CA . VAL A 1 81 ? 17.021 5.347 -13.276 1.00 84.12 81 VAL A CA 1
ATOM 632 C C . VAL A 1 81 ? 17.996 4.403 -13.980 1.00 84.12 81 VAL A C 1
ATOM 634 O O . VAL A 1 81 ? 18.418 4.684 -15.105 1.00 84.12 81 VAL A O 1
ATOM 637 N N . MET A 1 82 ? 18.318 3.263 -13.367 1.00 79.69 82 MET A N 1
ATOM 638 C CA . MET A 1 82 ? 19.191 2.242 -13.944 1.00 79.69 82 MET A CA 1
ATOM 639 C C . MET A 1 82 ? 18.624 1.699 -15.262 1.00 79.69 82 MET A C 1
ATOM 641 O O . MET A 1 82 ? 19.343 1.653 -16.253 1.00 79.69 82 MET A O 1
ATOM 645 N N . LEU A 1 83 ? 17.337 1.341 -15.313 1.00 72.75 83 LEU A N 1
ATOM 646 C CA . LEU A 1 83 ? 16.653 0.876 -16.526 1.00 72.75 83 LEU A CA 1
ATOM 647 C C . LEU A 1 83 ? 16.596 1.956 -17.610 1.00 72.75 83 LEU A C 1
ATOM 649 O O . LEU A 1 83 ? 16.841 1.688 -18.789 1.00 72.75 83 LEU A O 1
ATOM 653 N N . TYR A 1 84 ? 16.296 3.192 -17.215 1.00 77.94 84 TYR A N 1
ATOM 654 C CA . TYR A 1 84 ? 16.205 4.318 -18.135 1.00 77.94 84 TYR A CA 1
ATOM 655 C C . TYR A 1 84 ? 17.560 4.621 -18.793 1.00 77.94 84 TYR A C 1
ATOM 657 O O . TYR A 1 84 ? 17.666 4.729 -20.022 1.00 77.94 84 TYR A O 1
ATOM 665 N N . THR A 1 85 ? 18.616 4.677 -17.979 1.00 78.50 85 THR A N 1
ATOM 666 C CA . THR A 1 85 ? 19.998 4.932 -18.414 1.00 78.50 85 THR A CA 1
ATOM 667 C C . THR A 1 85 ? 20.717 3.680 -18.922 1.00 78.50 85 THR A C 1
ATOM 669 O O . THR A 1 85 ? 21.830 3.797 -19.439 1.00 78.50 85 THR A O 1
ATOM 672 N N . TRP A 1 86 ? 20.073 2.505 -18.861 1.00 69.69 86 TRP A N 1
ATOM 673 C CA . TRP A 1 86 ? 20.650 1.230 -19.277 1.00 69.69 86 TRP A CA 1
ATOM 674 C C . TRP A 1 86 ? 21.146 1.291 -20.714 1.00 69.69 86 TRP A C 1
ATOM 676 O O . TRP A 1 86 ? 20.366 1.444 -21.670 1.00 69.69 86 TRP A O 1
ATOM 686 N N . ARG A 1 87 ? 22.458 1.115 -20.847 1.00 62.44 87 ARG A N 1
ATOM 687 C CA . ARG A 1 87 ? 23.139 0.729 -22.075 1.00 62.44 87 ARG A CA 1
ATOM 688 C C . ARG A 1 87 ? 23.681 -0.676 -21.862 1.00 62.44 87 ARG A C 1
ATOM 690 O O . ARG A 1 87 ? 24.155 -0.973 -20.775 1.00 62.44 87 ARG A O 1
ATOM 697 N N . SER A 1 88 ? 23.537 -1.502 -22.896 1.00 51.41 88 SER A N 1
ATOM 698 C CA . SER A 1 88 ? 23.812 -2.942 -22.902 1.00 51.41 88 SER A CA 1
ATOM 699 C C . SER A 1 88 ? 25.044 -3.304 -22.051 1.00 51.41 88 SER A C 1
ATOM 701 O O . SER A 1 88 ? 26.135 -2.903 -22.443 1.00 51.41 88 SER A O 1
ATOM 703 N N . CYS A 1 89 ? 24.834 -3.925 -20.874 1.00 49.31 89 CYS A N 1
ATOM 704 C CA . CYS A 1 89 ? 25.795 -4.515 -19.913 1.00 49.31 89 CYS A CA 1
ATOM 705 C C . CYS A 1 89 ? 25.078 -4.897 -18.582 1.00 49.31 89 CYS A C 1
ATOM 707 O O . CYS A 1 89 ? 24.844 -4.060 -17.716 1.00 49.31 89 CYS A O 1
ATOM 709 N N . SER A 1 90 ? 24.746 -6.187 -18.448 1.00 47.81 90 SER A N 1
ATOM 710 C CA . SER A 1 90 ? 23.987 -6.972 -17.433 1.00 47.81 90 SER A CA 1
ATOM 711 C C . SER A 1 90 ? 24.042 -6.630 -15.917 1.00 47.81 90 SER A C 1
ATOM 713 O O . SER A 1 90 ? 25.119 -6.510 -15.336 1.00 47.81 90 SER A O 1
ATOM 715 N N . ARG A 1 91 ? 22.864 -6.650 -15.247 1.00 50.09 91 ARG A N 1
ATOM 716 C CA . ARG A 1 91 ? 22.620 -6.708 -13.777 1.00 50.09 91 ARG A CA 1
ATOM 717 C C . ARG A 1 91 ? 21.139 -7.057 -13.501 1.00 50.09 91 ARG A C 1
ATOM 719 O O . ARG A 1 91 ? 20.257 -6.597 -14.222 1.00 50.09 91 ARG A O 1
ATOM 726 N N . ALA A 1 92 ? 20.864 -7.893 -12.496 1.00 53.66 92 ALA A N 1
ATOM 727 C CA . ALA A 1 92 ? 19.524 -8.418 -12.190 1.00 53.66 92 ALA A CA 1
ATOM 728 C C . ALA A 1 92 ? 18.696 -7.486 -11.277 1.00 53.66 92 ALA A C 1
ATOM 730 O O . ALA A 1 92 ? 19.238 -6.887 -10.352 1.00 53.66 92 ALA A O 1
ATOM 731 N N . ILE A 1 93 ? 17.383 -7.401 -11.532 1.00 55.78 93 ILE A N 1
ATOM 732 C CA . ILE A 1 93 ? 16.419 -6.500 -10.866 1.00 55.78 93 ILE A CA 1
ATOM 733 C C . ILE A 1 93 ? 15.649 -7.265 -9.768 1.00 55.78 93 ILE A C 1
ATOM 735 O O . ILE A 1 93 ? 15.037 -8.291 -10.083 1.00 55.78 93 ILE A O 1
ATOM 739 N N . PRO A 1 94 ? 15.573 -6.783 -8.513 1.00 57.25 94 PRO A N 1
ATOM 740 C CA . PRO A 1 94 ? 14.839 -7.441 -7.425 1.00 57.25 94 PRO A CA 1
ATOM 741 C C . PRO A 1 94 ? 13.323 -7.151 -7.443 1.00 57.25 94 PRO A C 1
ATOM 743 O O . PRO A 1 94 ? 12.708 -6.849 -6.423 1.00 57.25 94 PRO A O 1
ATOM 746 N N . GLN A 1 95 ? 12.673 -7.291 -8.603 1.00 64.56 95 GLN A N 1
ATOM 747 C CA . GLN A 1 95 ? 11.236 -7.015 -8.770 1.00 64.56 95 GLN A CA 1
ATOM 748 C C . GLN A 1 95 ? 10.345 -7.952 -7.926 1.00 64.56 95 GLN A C 1
ATOM 750 O O . GLN A 1 95 ? 9.271 -7.557 -7.480 1.00 64.56 95 GLN A O 1
ATOM 755 N N . ARG A 1 96 ? 10.791 -9.193 -7.670 1.00 71.25 96 ARG A N 1
ATOM 756 C CA . ARG A 1 96 ? 10.001 -10.198 -6.932 1.00 71.25 96 ARG A CA 1
ATOM 757 C C . ARG A 1 96 ? 9.797 -9.836 -5.460 1.00 71.25 96 ARG A C 1
ATOM 759 O O . ARG A 1 96 ? 8.673 -9.916 -4.979 1.00 71.25 96 ARG A O 1
ATOM 766 N N . THR A 1 97 ? 10.841 -9.368 -4.779 1.00 76.19 97 THR A N 1
ATOM 767 C CA . THR A 1 97 ? 10.783 -9.041 -3.346 1.00 76.19 97 THR A CA 1
ATOM 768 C C . THR A 1 97 ? 9.801 -7.904 -3.058 1.00 76.19 97 THR A C 1
ATOM 770 O O . THR A 1 97 ? 9.025 -7.977 -2.106 1.00 76.19 97 THR A O 1
ATOM 773 N N . ALA A 1 98 ? 9.786 -6.872 -3.909 1.00 74.31 98 ALA A N 1
ATOM 774 C CA . ALA A 1 98 ? 8.871 -5.741 -3.769 1.00 74.31 98 ALA A CA 1
ATOM 775 C C . ALA A 1 98 ? 7.403 -6.139 -4.016 1.00 74.31 98 ALA A C 1
ATOM 777 O O . ALA A 1 98 ? 6.518 -5.697 -3.283 1.00 74.31 98 ALA A O 1
ATOM 778 N N . ILE A 1 99 ? 7.142 -7.003 -5.007 1.00 81.19 99 ILE A N 1
ATOM 779 C CA . ILE A 1 99 ? 5.791 -7.513 -5.301 1.00 81.19 99 ILE A CA 1
ATOM 780 C C . ILE A 1 99 ? 5.272 -8.366 -4.141 1.00 81.19 99 ILE A C 1
ATOM 782 O O . ILE A 1 99 ? 4.163 -8.128 -3.665 1.00 81.19 99 ILE A O 1
ATOM 786 N N . ASP A 1 100 ? 6.073 -9.311 -3.643 1.00 84.62 100 ASP A N 1
ATOM 787 C CA . ASP A 1 100 ? 5.661 -10.195 -2.547 1.00 84.62 100 ASP A CA 1
ATOM 788 C C . ASP A 1 100 ? 5.331 -9.395 -1.279 1.00 84.62 100 ASP A C 1
ATOM 790 O O . ASP A 1 100 ? 4.330 -9.664 -0.606 1.00 84.62 100 ASP A O 1
ATOM 794 N N . ARG A 1 101 ? 6.119 -8.352 -0.990 1.00 83.19 101 ARG A N 1
ATOM 795 C CA . ARG A 1 101 ? 5.893 -7.467 0.158 1.00 83.19 101 ARG A CA 1
ATOM 796 C C . ARG A 1 101 ? 4.648 -6.593 -0.012 1.00 83.19 101 ARG A C 1
ATOM 798 O O . ARG A 1 101 ? 3.857 -6.492 0.924 1.00 83.19 101 ARG A O 1
ATOM 805 N N . PHE A 1 102 ? 4.410 -6.038 -1.204 1.00 86.81 102 PHE A N 1
ATOM 806 C CA . PHE A 1 102 ? 3.178 -5.300 -1.511 1.00 86.81 102 PHE A CA 1
ATOM 807 C C . PHE A 1 102 ? 1.934 -6.190 -1.389 1.00 86.81 102 PHE A C 1
ATOM 809 O O . PHE A 1 102 ? 0.971 -5.831 -0.713 1.00 86.81 102 PHE A O 1
ATOM 816 N N . CYS A 1 103 ? 1.959 -7.384 -1.985 1.00 86.94 103 CYS A N 1
ATOM 817 C CA . CYS A 1 103 ? 0.851 -8.332 -1.901 1.00 86.94 103 CYS A CA 1
ATOM 818 C C . CYS A 1 103 ? 0.596 -8.805 -0.462 1.00 86.94 103 CYS A C 1
ATOM 820 O O . CYS A 1 103 ? -0.561 -9.003 -0.083 1.00 86.94 103 CYS A O 1
ATOM 822 N N . GLY A 1 104 ? 1.651 -8.958 0.346 1.00 87.81 104 GLY A N 1
ATOM 823 C CA . GLY A 1 104 ? 1.548 -9.238 1.778 1.00 87.81 104 GLY A CA 1
ATOM 824 C C . GLY A 1 104 ? 0.793 -8.145 2.538 1.00 87.81 104 GLY A C 1
ATOM 825 O O . GLY A 1 104 ? -0.142 -8.452 3.281 1.00 87.81 104 GLY A O 1
ATOM 826 N N . GLU A 1 105 ? 1.126 -6.876 2.297 1.00 84.81 105 GLU A N 1
ATOM 827 C CA . GLU A 1 105 ? 0.449 -5.743 2.941 1.00 84.81 105 GLU A CA 1
ATOM 828 C C . GLU A 1 105 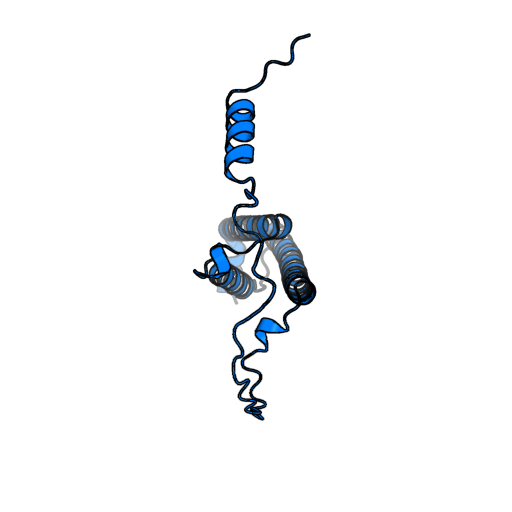? -1.003 -5.580 2.484 1.00 84.81 105 GLU A C 1
ATOM 830 O O . GLU A 1 105 ? -1.892 -5.404 3.318 1.00 84.81 105 GLU A O 1
ATOM 835 N N . VAL A 1 106 ? -1.285 -5.735 1.187 1.00 87.69 106 VAL A N 1
ATOM 836 C CA . VAL A 1 106 ? -2.667 -5.719 0.677 1.00 87.69 106 VAL A CA 1
ATOM 837 C C . VAL A 1 106 ? -3.487 -6.839 1.319 1.00 87.69 106 VAL A C 1
ATOM 839 O O . VAL A 1 106 ? -4.595 -6.604 1.797 1.00 87.69 106 VAL A O 1
ATOM 842 N N . ARG A 1 107 ? -2.930 -8.053 1.424 1.00 87.56 107 ARG A N 1
ATOM 843 C CA . ARG A 1 107 ? -3.603 -9.177 2.091 1.00 87.56 107 ARG A CA 1
ATOM 844 C C . ARG A 1 107 ? -3.880 -8.885 3.567 1.00 87.56 107 ARG A C 1
ATOM 846 O O . ARG A 1 107 ? -4.956 -9.230 4.053 1.00 87.56 107 ARG A O 1
ATOM 853 N N . ARG A 1 108 ? -2.940 -8.248 4.272 1.00 83.94 108 ARG A N 1
ATOM 854 C CA . ARG A 1 108 ? -3.103 -7.858 5.680 1.00 83.94 108 ARG A CA 1
ATOM 855 C C . ARG A 1 108 ? -4.220 -6.828 5.851 1.00 83.94 108 ARG A C 1
ATOM 857 O O . ARG A 1 108 ? -5.036 -6.972 6.759 1.00 83.94 108 ARG A O 1
ATOM 864 N N . LEU A 1 109 ? -4.272 -5.816 4.986 1.00 83.62 109 LEU A N 1
ATOM 865 C CA . LEU A 1 109 ? -5.295 -4.767 5.022 1.00 83.62 109 LEU A CA 1
ATOM 866 C C . LEU A 1 109 ? -6.690 -5.271 4.629 1.00 83.62 109 LEU A C 1
ATOM 868 O O . LEU A 1 109 ? -7.688 -4.804 5.170 1.00 83.62 109 LEU A O 1
ATOM 872 N N . CYS A 1 110 ? -6.778 -6.242 3.721 1.00 85.31 110 CYS A N 1
ATOM 873 C CA . CYS A 1 110 ? -8.053 -6.794 3.260 1.00 85.31 110 CYS A CA 1
ATOM 874 C C . CYS A 1 110 ? -8.668 -7.846 4.202 1.00 85.31 110 CYS A C 1
ATOM 876 O O . CYS A 1 110 ? -9.725 -8.394 3.881 1.00 85.31 110 CYS A O 1
ATOM 878 N N . HIS A 1 111 ? -8.046 -8.146 5.348 1.00 86.81 111 HIS A N 1
ATOM 879 C CA . HIS A 1 111 ? -8.604 -9.084 6.323 1.00 86.81 111 HIS A CA 1
ATOM 880 C C . HIS A 1 111 ? -9.965 -8.592 6.846 1.00 86.81 111 HIS A C 1
ATOM 882 O O . HIS A 1 111 ? -10.124 -7.408 7.140 1.00 86.81 111 HIS A O 1
ATOM 888 N N . ALA A 1 112 ? -10.943 -9.495 6.992 1.00 79.06 112 ALA A N 1
ATOM 889 C CA . ALA A 1 112 ? -12.336 -9.141 7.296 1.00 79.06 112 ALA A CA 1
ATOM 890 C C . ALA A 1 112 ? -12.491 -8.286 8.568 1.00 79.06 112 ALA A C 1
ATOM 892 O O . ALA A 1 112 ? -13.288 -7.350 8.582 1.00 79.06 112 ALA A O 1
ATOM 893 N N . GLU A 1 113 ? -11.688 -8.563 9.597 1.00 75.62 113 GLU A N 1
ATOM 894 C CA . GLU A 1 113 ? -11.669 -7.774 10.836 1.00 75.62 113 GLU A CA 1
ATOM 895 C C . GLU A 1 113 ? -10.937 -6.434 10.689 1.00 75.62 113 GLU A C 1
ATOM 897 O O . GLU A 1 113 ? -11.379 -5.441 11.251 1.00 75.62 113 GLU A O 1
ATOM 902 N N . ARG A 1 114 ? -9.871 -6.369 9.878 1.00 72.81 114 ARG A N 1
ATOM 903 C CA . ARG A 1 114 ? -9.055 -5.151 9.704 1.00 72.81 114 ARG A CA 1
ATOM 904 C C . ARG A 1 114 ? -9.628 -4.168 8.693 1.00 72.81 114 ARG A C 1
ATOM 906 O O . ARG A 1 114 ? -9.238 -3.010 8.669 1.00 72.81 114 ARG A O 1
ATOM 913 N N . ARG A 1 115 ? -10.573 -4.602 7.860 1.00 75.56 115 ARG A N 1
ATOM 914 C CA . ARG A 1 115 ? -11.211 -3.752 6.848 1.00 75.56 115 ARG A CA 1
ATOM 915 C C . ARG A 1 115 ? -12.059 -2.626 7.459 1.00 75.56 115 ARG A C 1
ATOM 917 O O . ARG A 1 115 ? -12.334 -1.646 6.774 1.00 75.56 115 ARG A O 1
ATOM 924 N N . LYS A 1 116 ? -12.485 -2.776 8.718 1.00 78.50 116 LYS A N 1
ATOM 925 C CA . LYS A 1 116 ? -13.186 -1.736 9.489 1.00 78.50 116 LYS A CA 1
ATOM 926 C C . LYS A 1 116 ? -12.231 -0.849 10.296 1.00 78.50 116 LYS A C 1
ATOM 928 O O . LYS A 1 116 ? -12.684 0.133 10.877 1.00 78.50 116 LYS A O 1
ATOM 933 N N . ASP A 1 117 ? -10.943 -1.188 10.335 1.00 79.75 117 ASP A N 1
ATOM 934 C CA . ASP A 1 117 ? -9.951 -0.430 11.086 1.00 79.75 117 ASP A CA 1
ATOM 935 C C . ASP A 1 117 ? -9.518 0.816 10.314 1.00 79.75 117 ASP A C 1
ATOM 937 O O . ASP A 1 117 ? -9.484 0.855 9.082 1.00 79.75 117 ASP A O 1
ATOM 941 N N . PHE A 1 118 ? -9.130 1.838 11.069 1.00 79.69 118 PHE A N 1
ATOM 942 C CA . PHE A 1 118 ? -8.554 3.047 10.510 1.00 79.69 118 PHE A CA 1
ATOM 943 C C . PHE A 1 118 ? -7.206 2.756 9.829 1.00 79.69 118 PHE A C 1
ATOM 945 O O . PHE A 1 118 ? -6.309 2.132 10.407 1.00 79.69 118 PHE A O 1
ATOM 952 N N . VAL A 1 119 ? -7.045 3.273 8.611 1.00 80.50 119 VAL A N 1
ATOM 953 C CA . VAL A 1 119 ? -5.789 3.268 7.856 1.00 80.50 119 VAL A CA 1
ATOM 954 C C . VAL A 1 119 ? -5.414 4.713 7.555 1.00 80.50 119 VAL A C 1
ATOM 956 O O . VAL A 1 119 ? -6.236 5.476 7.055 1.00 80.50 119 VAL A O 1
ATOM 959 N N . SER A 1 120 ? -4.168 5.088 7.846 1.00 78.50 120 SER A N 1
ATOM 960 C CA . SER A 1 120 ? -3.668 6.437 7.571 1.00 78.50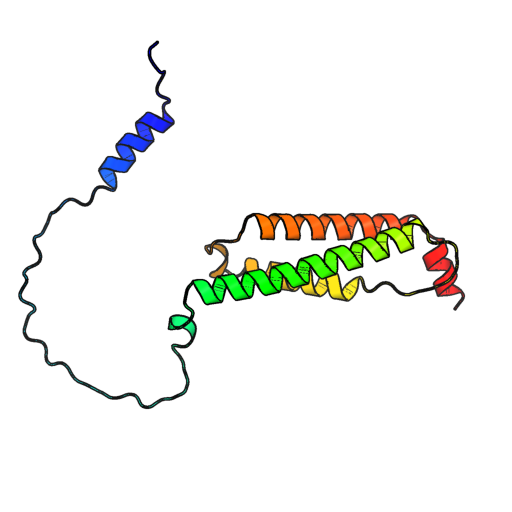 120 SER A CA 1
ATOM 961 C C . SER A 1 120 ? -3.704 6.761 6.074 1.00 78.50 120 SER A C 1
ATOM 963 O O . SER A 1 120 ? -3.259 5.966 5.244 1.00 78.50 120 SER A O 1
ATOM 965 N N . GLU A 1 121 ? -4.158 7.965 5.727 1.00 78.94 121 GLU A N 1
ATOM 966 C CA . GLU A 1 121 ? -4.183 8.465 4.348 1.00 78.94 121 GLU A CA 1
ATOM 967 C C . GLU A 1 121 ? -2.784 8.461 3.708 1.00 78.94 121 GLU A C 1
ATOM 969 O O . GLU A 1 121 ? -2.614 8.042 2.564 1.00 78.94 121 GLU A O 1
ATOM 974 N N . ALA A 1 122 ? -1.750 8.820 4.476 1.00 72.38 122 ALA A N 1
ATOM 975 C CA . ALA A 1 122 ? -0.364 8.787 4.010 1.00 72.38 122 ALA A CA 1
ATOM 976 C C . ALA A 1 122 ? 0.093 7.367 3.626 1.00 72.38 122 ALA A C 1
ATOM 978 O O . ALA A 1 122 ? 0.879 7.194 2.694 1.00 72.38 122 ALA A O 1
ATOM 979 N N . TYR A 1 123 ? -0.428 6.346 4.311 1.00 75.88 123 TYR A N 1
ATOM 980 C CA . TYR A 1 123 ? -0.139 4.948 4.009 1.00 75.88 123 TYR A CA 1
ATOM 981 C C . TYR A 1 123 ? -0.829 4.498 2.713 1.00 75.88 123 TYR A C 1
ATOM 983 O O . TYR A 1 123 ? -0.208 3.837 1.879 1.00 75.88 123 TYR A O 1
ATOM 991 N N . LEU A 1 124 ? -2.078 4.928 2.489 1.00 79.44 124 LEU A N 1
ATOM 992 C CA . LEU A 1 124 ? -2.799 4.695 1.230 1.00 79.44 124 LEU A CA 1
ATOM 993 C C . LEU A 1 124 ? -2.099 5.366 0.040 1.00 79.44 124 LEU A C 1
ATOM 995 O O . LEU A 1 124 ? -1.954 4.752 -1.018 1.00 79.44 124 LEU A O 1
ATOM 999 N N . LEU A 1 125 ? -1.590 6.587 0.225 1.00 78.19 125 LEU A N 1
ATOM 1000 C CA . LEU A 1 125 ? -0.790 7.280 -0.788 1.00 78.19 125 LEU A CA 1
ATOM 1001 C C . LEU A 1 125 ? 0.502 6.520 -1.117 1.00 78.19 125 LEU A C 1
ATOM 1003 O O . LEU A 1 125 ? 0.850 6.387 -2.291 1.00 78.19 125 LEU A O 1
ATOM 1007 N N . THR A 1 126 ? 1.201 5.981 -0.113 1.00 76.19 126 THR A N 1
ATOM 1008 C CA . THR A 1 126 ? 2.384 5.133 -0.337 1.00 76.19 126 THR A CA 1
ATOM 1009 C C . THR A 1 126 ? 2.023 3.866 -1.118 1.00 76.19 126 THR A C 1
ATOM 1011 O O . THR A 1 126 ? 2.724 3.536 -2.071 1.00 76.19 126 THR A O 1
ATOM 1014 N N . LEU A 1 127 ? 0.905 3.198 -0.816 1.00 83.12 127 LEU A N 1
ATOM 1015 C CA . LEU A 1 127 ? 0.436 2.049 -1.607 1.00 83.12 127 LEU A CA 1
ATOM 1016 C C . LEU A 1 127 ? 0.129 2.428 -3.065 1.00 83.12 127 LEU A C 1
ATOM 1018 O O . LEU A 1 127 ? 0.493 1.688 -3.978 1.00 83.12 127 LEU A O 1
ATOM 1022 N N . GLY A 1 128 ? -0.466 3.600 -3.302 1.00 84.81 128 GLY A N 1
ATOM 1023 C CA . GLY A 1 128 ? -0.662 4.134 -4.653 1.00 84.81 128 GLY A CA 1
ATOM 1024 C C . GLY A 1 128 ? 0.660 4.352 -5.400 1.00 84.81 128 GLY A C 1
ATOM 1025 O O . GLY A 1 128 ? 0.788 3.978 -6.567 1.00 84.81 128 GLY A O 1
ATOM 1026 N N . LYS 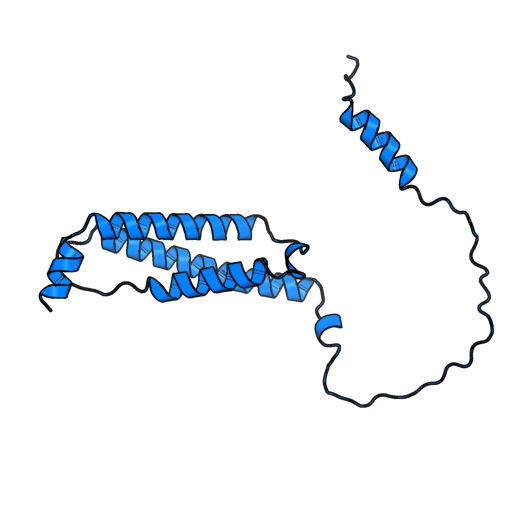A 1 129 ? 1.685 4.875 -4.712 1.00 79.44 129 LYS A N 1
ATOM 1027 C CA . LYS A 1 129 ? 3.040 5.026 -5.269 1.00 79.44 129 LYS A CA 1
ATOM 1028 C C . LYS A 1 129 ? 3.685 3.683 -5.622 1.00 79.44 129 LYS A C 1
ATOM 1030 O O . LYS A 1 129 ? 4.368 3.617 -6.639 1.00 79.44 129 LYS A O 1
ATOM 1035 N N . PHE A 1 130 ? 3.435 2.616 -4.858 1.00 80.38 130 PHE A N 1
ATOM 1036 C CA . PHE A 1 130 ? 3.902 1.261 -5.193 1.00 80.38 130 PHE A CA 1
ATOM 1037 C C . PHE A 1 130 ? 3.322 0.760 -6.517 1.00 80.38 130 PHE A C 1
ATOM 1039 O O . PHE A 1 130 ? 4.060 0.253 -7.359 1.00 80.38 130 PHE A O 1
ATOM 1046 N N . ILE A 1 131 ? 2.017 0.946 -6.734 1.00 87.06 131 ILE A N 1
ATOM 1047 C CA . ILE A 1 131 ? 1.363 0.566 -7.996 1.00 87.06 131 ILE A CA 1
ATOM 1048 C C . ILE A 1 131 ? 1.983 1.344 -9.164 1.00 87.06 131 ILE A C 1
ATOM 1050 O O . ILE A 1 131 ? 2.330 0.754 -10.187 1.00 87.06 131 ILE A O 1
ATOM 1054 N N . ASN A 1 132 ? 2.188 2.653 -8.988 1.00 83.81 132 ASN A N 1
ATOM 1055 C CA . ASN A 1 132 ? 2.844 3.489 -9.991 1.00 83.81 132 ASN A CA 1
ATOM 1056 C C . ASN A 1 132 ? 4.289 3.040 -10.274 1.00 83.81 132 ASN A C 1
ATOM 1058 O O . ASN A 1 132 ? 4.689 2.949 -11.430 1.00 83.81 132 ASN A O 1
ATOM 1062 N N . MET A 1 133 ? 5.064 2.711 -9.238 1.00 82.00 133 MET A N 1
ATOM 1063 C CA . MET A 1 133 ? 6.428 2.191 -9.374 1.00 82.00 133 MET A CA 1
ATOM 1064 C C . MET A 1 133 ? 6.453 0.888 -10.185 1.00 82.00 133 MET A C 1
ATOM 1066 O O . MET A 1 133 ? 7.289 0.746 -11.073 1.00 82.00 133 MET A O 1
ATOM 1070 N N . PHE A 1 134 ? 5.528 -0.045 -9.935 1.00 83.81 134 PHE A N 1
ATOM 1071 C CA . PHE A 1 134 ? 5.446 -1.279 -10.722 1.00 83.81 134 PHE A CA 1
ATOM 1072 C C . PHE A 1 134 ? 5.130 -1.013 -12.193 1.00 83.81 134 PHE A C 1
ATOM 1074 O O . PHE A 1 134 ? 5.767 -1.620 -13.051 1.00 83.81 134 PHE A O 1
ATOM 1081 N N . ALA A 1 135 ? 4.210 -0.090 -12.483 1.00 84.31 135 ALA A N 1
ATOM 1082 C CA . ALA A 1 135 ? 3.902 0.304 -13.854 1.00 84.31 135 ALA A CA 1
ATOM 1083 C C . ALA A 1 135 ? 5.130 0.912 -14.551 1.00 84.31 135 ALA A C 1
ATOM 1085 O O . ALA A 1 135 ? 5.504 0.473 -15.633 1.00 84.31 135 ALA A O 1
ATOM 1086 N N . VAL A 1 136 ? 5.818 1.860 -13.902 1.00 79.69 136 VAL A N 1
ATOM 1087 C CA . VAL A 1 136 ? 7.032 2.485 -14.450 1.00 79.69 136 VAL A CA 1
ATOM 1088 C C . VAL A 1 136 ? 8.119 1.443 -14.712 1.00 79.69 136 VAL A C 1
ATOM 1090 O O . VAL A 1 136 ? 8.689 1.416 -15.799 1.00 79.69 136 VAL A O 1
ATOM 1093 N N . LEU A 1 137 ? 8.400 0.562 -13.751 1.00 80.31 137 LEU A N 1
ATOM 1094 C CA . L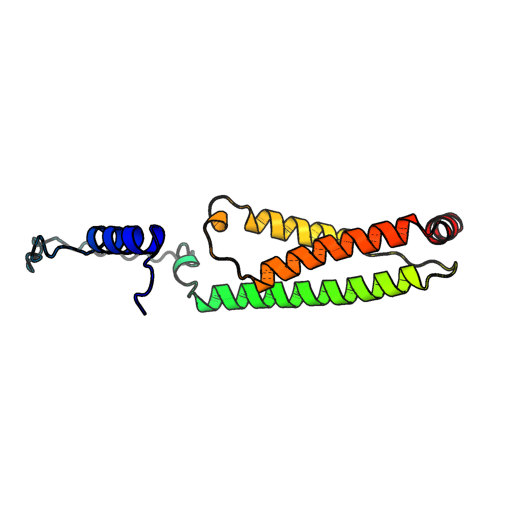EU A 1 137 ? 9.424 -0.470 -13.914 1.00 80.31 137 LEU A CA 1
ATOM 1095 C C . LEU A 1 137 ? 9.077 -1.466 -15.027 1.00 80.31 137 LEU A C 1
ATOM 1097 O O . LEU A 1 137 ? 9.978 -1.870 -15.763 1.00 80.31 137 LEU A O 1
ATOM 1101 N N . ASP A 1 138 ? 7.807 -1.854 -15.171 1.00 80.56 138 ASP A N 1
ATOM 1102 C CA . ASP A 1 138 ? 7.396 -2.782 -16.228 1.00 80.56 138 ASP A CA 1
ATOM 1103 C C . ASP A 1 138 ? 7.474 -2.137 -17.616 1.00 80.56 138 ASP A C 1
ATOM 1105 O O . ASP A 1 138 ? 8.068 -2.718 -18.521 1.00 80.56 138 ASP A O 1
ATOM 1109 N N . GLU A 1 139 ? 7.004 -0.897 -17.770 1.00 78.94 139 GLU A N 1
ATOM 1110 C CA . GLU A 1 139 ? 7.121 -0.151 -19.029 1.00 78.94 139 GLU A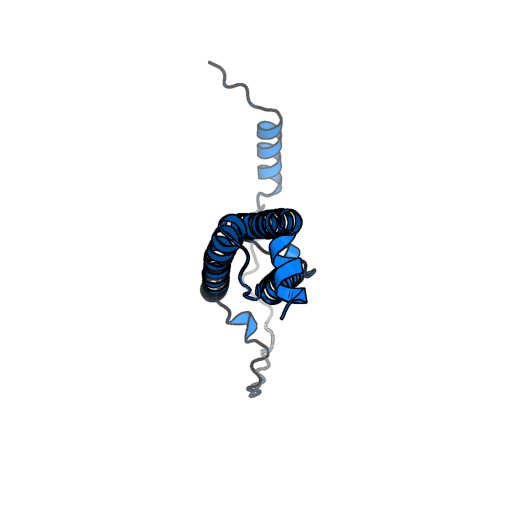 CA 1
ATOM 1111 C C . GLU A 1 139 ? 8.588 0.076 -19.424 1.00 78.94 139 GLU A C 1
ATOM 1113 O O . GLU A 1 139 ? 8.989 -0.207 -20.558 1.00 78.94 139 GLU A O 1
ATOM 1118 N N . LEU A 1 140 ? 9.430 0.516 -18.478 1.00 76.12 140 LEU A N 1
ATOM 1119 C CA . LEU A 1 140 ? 10.863 0.723 -18.715 1.00 76.12 140 LEU A CA 1
ATOM 1120 C C . LEU A 1 140 ? 11.574 -0.581 -19.111 1.00 76.12 140 LEU A C 1
ATOM 1122 O O . LEU A 1 140 ? 12.446 -0.578 -19.984 1.00 76.12 140 LEU A O 1
ATOM 1126 N N . LYS A 1 141 ? 11.201 -1.702 -18.488 1.00 74.31 141 LYS A N 1
ATOM 1127 C CA . LYS A 1 141 ? 11.715 -3.031 -18.829 1.00 74.31 141 LYS A CA 1
ATOM 1128 C C . LYS A 1 141 ? 11.239 -3.475 -20.216 1.00 74.31 141 LYS A C 1
ATOM 1130 O O . LYS A 1 141 ? 12.052 -3.974 -20.994 1.00 74.31 141 LYS A O 1
ATOM 1135 N N . ASN A 1 142 ? 9.959 -3.284 -20.541 1.00 74.00 142 ASN A N 1
ATOM 1136 C CA . ASN A 1 142 ? 9.362 -3.714 -21.808 1.00 74.00 142 ASN A CA 1
ATOM 1137 C C . ASN A 1 142 ? 9.972 -2.984 -23.013 1.00 74.00 142 ASN A C 1
ATOM 1139 O O . ASN A 1 142 ? 10.201 -3.608 -24.049 1.00 74.00 142 ASN A O 1
ATOM 1143 N N . MET A 1 143 ? 10.319 -1.699 -22.883 1.00 75.56 143 MET A N 1
ATOM 1144 C CA . MET A 1 143 ? 10.945 -0.954 -23.985 1.00 75.56 143 MET A CA 1
ATOM 1145 C C . MET A 1 143 ? 12.432 -1.278 -24.218 1.00 75.56 143 MET A C 1
ATOM 1147 O O . MET A 1 143 ? 12.978 -0.946 -25.273 1.00 75.56 143 MET A O 1
ATOM 1151 N N . LYS A 1 144 ? 13.126 -1.920 -23.267 1.00 70.75 144 LYS A N 1
ATOM 1152 C CA . LYS A 1 144 ? 14.579 -2.154 -23.338 1.00 70.75 144 LYS A CA 1
ATOM 1153 C C . LYS A 1 144 ? 14.915 -3.604 -23.684 1.00 70.75 144 LYS A C 1
ATOM 1155 O O . LYS A 1 144 ? 15.436 -4.356 -22.860 1.00 70.75 144 LYS A O 1
ATOM 1160 N N . CYS A 1 145 ? 14.748 -3.966 -24.961 1.00 67.31 145 CYS A N 1
ATOM 1161 C CA . CYS A 1 145 ? 15.183 -5.263 -25.509 1.00 67.31 145 CYS A CA 1
ATOM 1162 C C . CYS A 1 145 ? 16.660 -5.590 -25.217 1.00 67.31 145 CYS A C 1
ATOM 1164 O O . CYS A 1 145 ? 17.014 -6.759 -25.088 1.00 67.31 145 CYS A O 1
ATOM 1166 N N . SER A 1 146 ? 17.516 -4.570 -25.067 1.00 66.50 146 SER A N 1
ATOM 1167 C CA . SER A 1 146 ? 18.927 -4.723 -24.690 1.00 66.50 146 SER A CA 1
ATOM 1168 C C . SER A 1 146 ? 19.110 -5.511 -23.393 1.00 66.50 146 SER A C 1
ATOM 1170 O O . SER A 1 146 ? 19.988 -6.356 -23.336 1.00 66.50 146 SER A O 1
ATOM 1172 N N . VAL A 1 147 ? 18.244 -5.321 -22.392 1.00 67.69 147 VAL A N 1
ATOM 1173 C CA . VAL A 1 147 ? 18.330 -6.049 -21.112 1.00 67.69 147 VAL A CA 1
ATOM 1174 C C . VAL A 1 147 ? 18.134 -7.552 -21.328 1.00 67.69 147 VAL A C 1
ATOM 1176 O O . VAL A 1 147 ? 18.878 -8.371 -20.792 1.00 67.69 147 VAL A O 1
ATOM 1179 N N . LYS A 1 148 ? 17.150 -7.924 -22.156 1.00 69.94 148 LYS A N 1
ATOM 1180 C CA . LYS A 1 148 ? 16.871 -9.325 -22.500 1.00 69.94 148 LYS A CA 1
ATOM 1181 C C . LYS A 1 148 ? 18.001 -9.936 -23.329 1.00 69.94 148 LYS A C 1
ATOM 1183 O O . LYS A 1 148 ? 18.372 -11.085 -23.098 1.00 69.94 148 LYS A O 1
ATOM 1188 N N . ASN A 1 149 ? 18.542 -9.174 -24.276 1.00 69.25 149 ASN A N 1
ATOM 1189 C CA . ASN A 1 149 ? 19.626 -9.623 -25.143 1.00 69.25 149 ASN A CA 1
ATOM 1190 C C . ASN A 1 149 ? 20.929 -9.829 -24.356 1.00 69.25 149 ASN A C 1
ATOM 1192 O O . ASN A 1 149 ? 21.562 -10.863 -24.528 1.00 69.25 149 ASN A O 1
ATOM 1196 N N . ASP A 1 150 ? 21.274 -8.913 -23.446 1.00 70.31 150 ASP A N 1
ATOM 1197 C CA . ASP A 1 150 ? 22.464 -9.025 -22.591 1.00 70.31 150 ASP A CA 1
ATOM 1198 C C . ASP A 1 150 ? 22.388 -10.241 -21.673 1.00 70.31 150 ASP A C 1
ATOM 1200 O O . ASP A 1 150 ? 23.347 -10.994 -21.563 1.00 70.31 150 ASP A O 1
ATOM 1204 N N . HIS A 1 151 ? 21.234 -10.457 -21.032 1.00 69.38 151 HIS A N 1
ATOM 1205 C CA . HIS A 1 151 ? 21.037 -11.623 -20.173 1.00 69.38 151 HIS A CA 1
ATOM 1206 C C . HIS A 1 151 ? 21.086 -12.931 -20.972 1.00 69.38 151 HIS A C 1
ATOM 1208 O O . HIS A 1 151 ? 21.505 -13.952 -20.447 1.00 69.38 151 HIS A O 1
ATOM 1214 N N . SER A 1 152 ? 20.633 -12.931 -22.227 1.00 70.81 152 SER A N 1
ATOM 1215 C CA . SER A 1 152 ? 20.693 -14.129 -23.076 1.00 70.81 152 SER A CA 1
ATOM 1216 C C . SER A 1 152 ? 22.109 -14.418 -23.589 1.00 70.81 152 SER A C 1
ATOM 1218 O O . SER A 1 152 ? 22.361 -15.519 -24.067 1.00 70.81 152 SER A O 1
ATOM 1220 N N . ALA A 1 153 ? 23.005 -13.430 -23.535 1.00 64.38 153 ALA A N 1
ATOM 1221 C CA . ALA A 1 153 ? 24.396 -13.537 -23.965 1.00 64.38 153 ALA A CA 1
ATOM 1222 C C . ALA A 1 153 ? 25.371 -13.900 -22.825 1.00 64.38 153 ALA A C 1
ATOM 1224 O O . ALA A 1 153 ? 26.552 -14.111 -23.105 1.00 64.38 153 ALA A O 1
ATOM 1225 N N . TYR A 1 154 ? 24.891 -13.954 -21.577 1.00 63.50 154 TYR A N 1
ATOM 1226 C CA . TYR A 1 154 ? 25.623 -14.398 -20.385 1.00 63.50 154 TYR A CA 1
ATOM 1227 C C . TYR A 1 154 ? 25.334 -15.875 -20.097 1.00 63.50 154 TYR A C 1
ATOM 1229 O O . TYR A 1 154 ? 26.302 -16.618 -19.822 1.00 63.50 154 TYR A O 1
#

pLDDT: mean 73.98, std 11.23, range [41.97, 92.69]

Sequence (154 aa):
MASTVTLEDALSNVDLLEELPLPDQQPCIEPLPSSLMYQPNFNTNFEDRNAFVTGIARYIEQATVHSSMNEMLEEGQEYAVMLYTWRSCSRAIPQRTAIDRFCGEVRRLCHAERRKDFVSEAYLLTLGKFINMFAVLDELKNMKCSVKNDHSAY